Protein AF-D9S1D4-F1 (afdb_monomer_lite)

Organism: Thermosediminibacter oceani (strain ATCC BAA-1034 / DSM 16646 / JW/IW-1228P) (NCBI:txid555079)

Secondary structure (DSSP, 8-state):
-HHHHHHHGGG--SS--S-HHHHHHHHHHHHHHHHHHTTS--BSS----S-TTTTHHHHHHHHHHHHTT-HHHHHHHHHHHHHHS-TTBHHHHHHHHHHHHHHTSGG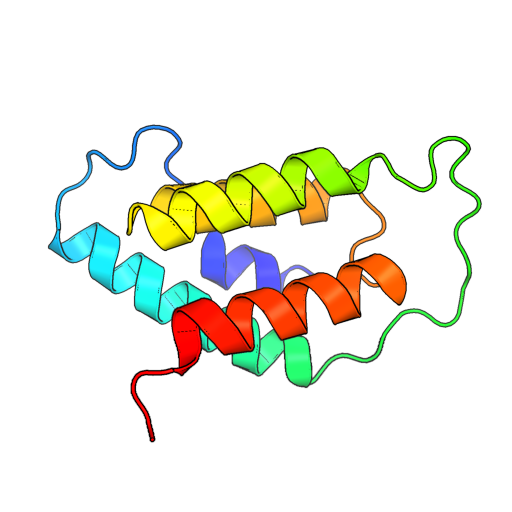G-

Structure (mmCIF, N/CA/C/O backbone):
data_AF-D9S1D4-F1
#
_entry.id   AF-D9S1D4-F1
#
loop_
_atom_site.group_PDB
_atom_site.id
_atom_site.type_symbol
_atom_site.label_atom_id
_atom_site.label_alt_id
_atom_site.label_comp_id
_atom_site.label_asym_id
_atom_site.label_entity_id
_atom_site.label_seq_id
_atom_site.pdbx_PDB_ins_code
_atom_site.Cartn_x
_atom_site.Cartn_y
_atom_site.Cartn_z
_atom_site.occupancy
_atom_site.B_iso_or_equiv
_atom_site.auth_seq_id
_atom_site.auth_comp_id
_atom_site.auth_asym_id
_atom_site.auth_atom_id
_atom_site.pdbx_PDB_model_num
ATOM 1 N N . MET A 1 1 ? -4.234 -6.029 -11.870 1.00 84.25 1 MET A N 1
ATOM 2 C CA . MET A 1 1 ? -3.860 -4.771 -11.187 1.00 84.25 1 MET A CA 1
ATOM 3 C C . MET A 1 1 ? -5.096 -3.971 -10.806 1.00 84.25 1 MET A C 1
ATOM 5 O O . MET A 1 1 ? -5.136 -3.466 -9.696 1.00 84.25 1 MET A O 1
ATOM 9 N N . ASP A 1 2 ? -6.129 -3.939 -11.648 1.00 88.00 2 ASP A N 1
ATOM 10 C CA . ASP A 1 2 ? -7.370 -3.167 -11.441 1.00 88.00 2 ASP A CA 1
ATOM 11 C C . ASP A 1 2 ? -8.026 -3.363 -10.071 1.00 88.00 2 ASP A C 1
ATOM 13 O O . ASP A 1 2 ? -8.389 -2.387 -9.422 1.00 88.00 2 ASP A O 1
ATOM 17 N N . LYS A 1 3 ? -8.074 -4.606 -9.572 1.00 92.81 3 LYS A N 1
ATOM 18 C CA . LYS A 1 3 ? -8.595 -4.910 -8.229 1.00 92.81 3 LYS A CA 1
ATOM 19 C C . LYS A 1 3 ? -7.819 -4.216 -7.100 1.00 92.81 3 LYS A C 1
ATOM 21 O O . LYS A 1 3 ? -8.406 -3.822 -6.103 1.00 92.81 3 LYS A O 1
ATOM 26 N N . LEU A 1 4 ? -6.499 -4.077 -7.229 1.00 94.69 4 LEU A N 1
ATOM 27 C CA . LEU A 1 4 ? -5.685 -3.389 -6.223 1.00 94.69 4 LEU A CA 1
ATOM 28 C C . LEU A 1 4 ? -5.940 -1.878 -6.250 1.00 94.69 4 LEU A C 1
ATOM 30 O O . LEU A 1 4 ? -6.066 -1.258 -5.197 1.00 94.69 4 LEU A O 1
ATOM 34 N N . TYR A 1 5 ? -6.075 -1.301 -7.446 1.00 95.12 5 TYR A N 1
ATOM 35 C CA . TYR A 1 5 ? -6.437 0.106 -7.602 1.00 95.12 5 TYR A CA 1
ATOM 36 C C . TYR A 1 5 ? -7.823 0.408 -7.045 1.00 95.12 5 TYR A C 1
ATOM 38 O O . TYR A 1 5 ? -7.978 1.394 -6.333 1.00 95.12 5 TYR A O 1
ATOM 46 N N . SER A 1 6 ? -8.818 -0.439 -7.321 1.00 97.06 6 SER A N 1
ATOM 47 C CA . SER A 1 6 ? -10.193 -0.207 -6.866 1.00 97.06 6 SER A CA 1
ATOM 48 C C . SER A 1 6 ? -10.331 -0.180 -5.345 1.00 97.06 6 SER A C 1
ATOM 50 O O . SER A 1 6 ? -11.263 0.436 -4.846 1.00 97.06 6 SER A O 1
ATOM 52 N N . ILE A 1 7 ? -9.419 -0.829 -4.613 1.00 97.62 7 ILE A N 1
ATOM 53 C CA . ILE A 1 7 ? -9.408 -0.802 -3.144 1.00 97.62 7 ILE A CA 1
ATOM 54 C C . ILE A 1 7 ? -8.916 0.552 -2.622 1.00 97.62 7 ILE A C 1
ATOM 56 O O . ILE A 1 7 ? -9.464 1.066 -1.657 1.00 97.62 7 ILE A O 1
ATOM 60 N N . LEU A 1 8 ? -7.883 1.132 -3.242 1.00 97.50 8 LEU A N 1
ATOM 61 C CA . LEU A 1 8 ? -7.223 2.338 -2.725 1.00 97.50 8 LEU A CA 1
ATOM 62 C C . LEU A 1 8 ? -7.807 3.643 -3.278 1.00 97.50 8 LEU A C 1
ATOM 64 O O . LEU A 1 8 ? -7.816 4.646 -2.575 1.00 97.50 8 LEU A O 1
ATOM 68 N N . LYS A 1 9 ? -8.273 3.637 -4.531 1.00 95.38 9 LYS A N 1
ATOM 69 C CA . LYS A 1 9 ? -8.727 4.831 -5.264 1.00 95.38 9 LYS A CA 1
ATOM 70 C C . LYS A 1 9 ? -9.920 5.573 -4.637 1.00 95.38 9 LYS A C 1
ATOM 72 O O . LYS A 1 9 ? -10.045 6.760 -4.867 1.00 95.38 9 LYS A O 1
ATOM 77 N N . PRO A 1 10 ? -10.819 4.949 -3.862 1.00 96.56 10 PRO A N 1
ATOM 78 C CA . PRO A 1 10 ? -11.840 5.714 -3.140 1.00 96.56 10 PRO A CA 1
ATOM 79 C C . PRO A 1 10 ? -11.290 6.523 -1.955 1.00 96.56 10 PRO A C 1
ATOM 81 O O . PRO A 1 10 ? -12.028 7.302 -1.364 1.00 96.56 10 PRO A O 1
ATOM 84 N N . HIS A 1 11 ? -10.030 6.300 -1.572 1.00 95.94 11 HIS A N 1
ATOM 85 C CA . HIS A 1 11 ? -9.426 6.819 -0.346 1.00 95.94 11 HIS A CA 1
ATOM 86 C C . HIS A 1 11 ? -8.122 7.591 -0.607 1.00 95.94 11 HIS A C 1
ATOM 88 O O . HIS A 1 11 ? -7.359 7.840 0.328 1.00 95.94 11 HIS A O 1
ATOM 94 N N . ASP A 1 12 ? -7.802 7.928 -1.859 1.00 91.75 12 ASP A N 1
ATOM 95 C CA . ASP A 1 12 ? -6.547 8.580 -2.213 1.00 91.75 12 ASP A CA 1
ATOM 96 C C . ASP A 1 12 ? -6.626 10.103 -2.066 1.00 91.75 12 ASP A C 1
ATOM 98 O O . ASP A 1 12 ? -7.059 10.833 -2.946 1.00 91.75 12 ASP A O 1
ATOM 102 N N . SER A 1 13 ? -6.121 10.616 -0.945 1.00 93.50 13 SER A N 1
ATOM 103 C CA . SER A 1 13 ? -6.038 12.063 -0.713 1.00 93.50 13 SER A CA 1
ATOM 104 C C . SER A 1 13 ? -4.595 12.497 -0.489 1.00 93.50 13 SER A C 1
ATOM 106 O O . SER A 1 13 ? -3.879 11.949 0.352 1.00 93.50 13 SER A O 1
ATOM 108 N N . TRP A 1 14 ? -4.137 13.494 -1.257 1.00 89.31 14 TRP A N 1
ATOM 109 C CA . TRP A 1 14 ? -2.816 14.105 -1.057 1.00 89.31 14 TRP A CA 1
ATOM 110 C C . TRP A 1 14 ? -2.747 14.867 0.278 1.00 89.31 14 TRP A C 1
ATOM 112 O O . TRP A 1 14 ? -1.687 14.870 0.910 1.00 89.31 14 TRP A O 1
ATOM 122 N N . CYS A 1 15 ? -3.852 15.485 0.705 1.00 89.19 15 CYS A N 1
ATOM 123 C CA . CYS A 1 15 ? -3.919 16.359 1.878 1.00 89.19 15 CYS A CA 1
ATOM 124 C C . CYS A 1 15 ? -4.325 15.623 3.164 1.00 89.19 15 CYS A C 1
ATOM 126 O O . CYS A 1 15 ? -3.904 16.039 4.242 1.00 89.19 15 CYS A O 1
ATOM 128 N N . ASN A 1 16 ? -5.043 14.494 3.057 1.00 92.19 16 ASN A N 1
ATOM 129 C CA . ASN A 1 16 ? -5.541 13.716 4.201 1.00 92.19 16 ASN A CA 1
ATOM 130 C C . ASN A 1 16 ? -6.406 14.574 5.154 1.00 92.19 16 ASN A C 1
ATOM 132 O O . ASN A 1 16 ? -6.274 14.499 6.375 1.00 92.19 16 ASN A O 1
ATOM 136 N N . ASP A 1 17 ? -7.260 15.418 4.583 1.00 91.44 17 ASP A N 1
ATOM 137 C CA . ASP A 1 17 ? -8.071 16.443 5.250 1.00 91.44 17 ASP A CA 1
ATOM 138 C C . ASP A 1 17 ? -9.578 16.123 5.268 1.00 91.44 17 ASP A C 1
ATOM 140 O O . ASP A 1 17 ? -10.376 16.924 5.742 1.00 91.44 17 ASP A O 1
ATOM 144 N N . GLU A 1 18 ? -9.973 14.920 4.842 1.00 90.56 18 GLU A N 1
ATOM 145 C CA . GLU A 1 18 ? -11.377 14.466 4.804 1.00 90.56 18 GLU A CA 1
ATOM 146 C C . GLU A 1 18 ? -11.916 13.969 6.164 1.00 90.56 18 GLU A C 1
ATOM 148 O O . GLU A 1 18 ? -13.027 13.446 6.254 1.00 90.56 18 GLU A O 1
ATOM 153 N N . GLY A 1 19 ? -11.141 14.135 7.238 1.00 93.75 19 GLY A N 1
ATOM 154 C CA . GLY A 1 19 ? -11.525 13.778 8.605 1.00 93.75 19 GLY A CA 1
ATOM 155 C C . GLY A 1 19 ? -11.092 12.378 9.058 1.00 93.75 19 GLY A C 1
ATOM 156 O O . GLY A 1 19 ? -10.666 11.527 8.274 1.00 93.75 19 GLY A O 1
ATOM 157 N N . GLU A 1 20 ? -11.185 12.143 10.370 1.00 94.69 20 GLU A N 1
ATOM 158 C CA . GLU A 1 20 ? -10.658 10.925 11.007 1.00 94.69 20 GLU A CA 1
ATOM 159 C C . GLU A 1 20 ? -11.409 9.656 10.583 1.00 94.69 20 GLU A C 1
ATOM 161 O O . GLU A 1 20 ? -10.792 8.614 10.386 1.00 94.69 20 GLU A O 1
ATOM 166 N N . GLU A 1 21 ? -12.726 9.733 10.374 1.00 96.38 21 GLU A N 1
ATOM 167 C CA . GLU A 1 21 ? -13.519 8.588 9.909 1.00 96.38 21 GLU A CA 1
ATOM 168 C C . GLU A 1 21 ? -13.022 8.080 8.547 1.00 96.38 21 GLU A C 1
ATOM 170 O O . GLU A 1 21 ? -12.717 6.895 8.397 1.00 96.38 21 GLU A O 1
ATOM 175 N N . LYS A 1 22 ? -12.827 8.990 7.583 1.00 96.62 22 LYS A N 1
ATOM 176 C CA . LYS A 1 22 ? -12.268 8.670 6.261 1.00 96.62 22 LYS A CA 1
ATOM 177 C C . LYS A 1 22 ? -10.837 8.164 6.337 1.00 96.62 22 LYS A C 1
ATOM 179 O O . LYS A 1 22 ? -10.471 7.229 5.622 1.00 96.62 22 LYS A O 1
ATOM 184 N N . ASN A 1 23 ? -10.045 8.707 7.254 1.00 96.94 23 ASN A N 1
ATOM 185 C CA . ASN A 1 23 ? -8.697 8.221 7.504 1.00 96.94 23 ASN A CA 1
ATOM 186 C C . ASN A 1 23 ? -8.694 6.768 8.032 1.00 96.94 23 ASN A C 1
ATOM 188 O O . ASN A 1 23 ? -7.885 5.945 7.598 1.00 96.94 23 ASN A O 1
ATOM 192 N N . LEU A 1 24 ? -9.631 6.407 8.913 1.00 96.38 24 LEU A N 1
ATOM 193 C CA . LEU A 1 24 ? -9.789 5.035 9.406 1.00 96.38 24 LEU A CA 1
ATOM 194 C C . LEU A 1 24 ? -10.358 4.081 8.344 1.00 96.38 24 LEU A C 1
ATOM 196 O O . LEU A 1 24 ? -9.942 2.921 8.289 1.00 96.38 24 LEU A O 1
ATOM 200 N N . GLU A 1 25 ? -11.261 4.541 7.476 1.00 97.44 25 GLU A N 1
ATOM 201 C CA . GLU A 1 25 ? -11.692 3.777 6.296 1.00 97.44 25 GLU A CA 1
ATOM 202 C C . GLU A 1 25 ? -10.502 3.471 5.375 1.00 97.44 25 GLU A C 1
ATOM 204 O O . GLU A 1 25 ? -10.285 2.314 5.010 1.00 97.44 25 GLU A O 1
ATOM 209 N N . ALA A 1 26 ? -9.659 4.469 5.092 1.00 97.62 26 ALA A N 1
ATOM 210 C CA . ALA A 1 26 ? -8.443 4.294 4.301 1.00 97.62 26 ALA A CA 1
ATOM 211 C C . ALA A 1 26 ? -7.479 3.284 4.943 1.00 97.62 26 ALA A C 1
ATOM 213 O O . ALA A 1 26 ? -6.867 2.462 4.259 1.00 97.62 26 ALA A O 1
ATOM 214 N N . ARG A 1 27 ? -7.382 3.275 6.278 1.00 97.38 27 ARG A N 1
ATOM 215 C CA . ARG A 1 27 ? -6.614 2.258 7.005 1.00 97.38 27 ARG A CA 1
ATOM 216 C C . ARG A 1 27 ? -7.139 0.843 6.740 1.00 97.38 27 ARG A C 1
ATOM 218 O O . ARG A 1 27 ? -6.336 -0.063 6.510 1.00 97.38 27 ARG A O 1
ATOM 225 N N . LYS A 1 28 ? -8.461 0.639 6.761 1.00 97.25 28 LYS A N 1
ATOM 226 C CA . LYS A 1 28 ? -9.077 -0.661 6.429 1.00 97.25 28 LYS A CA 1
ATOM 227 C C . LYS A 1 28 ? -8.802 -1.037 4.971 1.00 97.25 28 LYS A C 1
ATOM 229 O O . LYS A 1 28 ? -8.391 -2.163 4.705 1.00 97.25 28 LYS A O 1
ATOM 234 N N . ALA A 1 29 ? -8.902 -0.080 4.049 1.00 97.94 29 ALA A N 1
ATOM 235 C CA . ALA A 1 29 ? -8.562 -0.298 2.646 1.00 97.94 29 ALA A CA 1
ATOM 236 C C . ALA A 1 29 ? -7.102 -0.752 2.460 1.00 97.94 29 ALA A C 1
ATOM 238 O O . ALA A 1 29 ? -6.839 -1.678 1.695 1.00 97.94 29 ALA A O 1
ATOM 239 N N . LEU A 1 30 ? -6.143 -0.194 3.211 1.00 98.12 30 LEU A N 1
ATOM 240 C CA . LEU A 1 30 ? -4.748 -0.661 3.203 1.00 98.12 30 LEU A CA 1
ATOM 241 C C . LEU A 1 30 ? -4.599 -2.110 3.707 1.00 98.12 30 LEU A C 1
ATOM 243 O O . LEU A 1 30 ? -3.769 -2.859 3.183 1.00 98.12 30 LEU A O 1
ATOM 247 N N . GLN A 1 31 ? -5.396 -2.527 4.698 1.00 97.62 31 GLN A N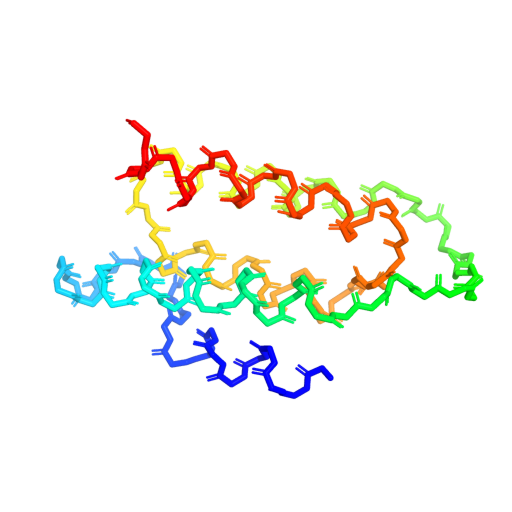 1
ATOM 248 C CA . GLN A 1 31 ? -5.421 -3.915 5.184 1.00 97.62 31 GLN A CA 1
ATOM 249 C C . GLN A 1 31 ? -5.960 -4.871 4.116 1.00 97.62 31 GLN A C 1
ATOM 251 O O . GLN A 1 31 ? -5.369 -5.926 3.867 1.00 97.62 31 GLN A O 1
ATOM 256 N N . ASP A 1 32 ? -7.049 -4.497 3.450 1.00 97.75 32 ASP A N 1
ATOM 257 C CA . ASP A 1 32 ? -7.644 -5.308 2.388 1.00 97.75 32 ASP A CA 1
ATOM 258 C C . ASP A 1 32 ? -6.752 -5.357 1.146 1.00 97.75 32 ASP A C 1
ATOM 260 O O . ASP A 1 32 ? -6.536 -6.430 0.576 1.00 97.75 32 ASP A O 1
ATOM 264 N N . PHE A 1 33 ? -6.116 -4.238 0.802 1.00 97.56 33 PHE A N 1
ATOM 265 C CA . PHE A 1 33 ? -5.077 -4.181 -0.217 1.00 97.56 33 PHE A CA 1
ATOM 266 C C . PHE A 1 33 ? -3.934 -5.148 0.098 1.00 97.56 33 PHE A C 1
ATOM 268 O O . PHE A 1 33 ? -3.532 -5.920 -0.770 1.00 97.56 33 PHE A O 1
ATOM 275 N N . TYR A 1 34 ? -3.426 -5.161 1.336 1.00 97.25 34 TYR A N 1
ATOM 276 C CA . TYR A 1 34 ? -2.366 -6.083 1.752 1.00 97.25 34 TYR A CA 1
ATOM 277 C C . TYR A 1 34 ? -2.782 -7.552 1.587 1.00 97.25 34 TYR A C 1
ATOM 279 O O . TYR A 1 34 ? -2.015 -8.370 1.066 1.00 97.25 34 TYR A O 1
ATOM 287 N N . ARG A 1 35 ? -4.007 -7.892 2.004 1.00 95.94 35 ARG A N 1
ATOM 288 C CA . ARG A 1 35 ? -4.563 -9.248 1.878 1.00 95.94 35 ARG A CA 1
ATOM 289 C C . ARG A 1 35 ? -4.684 -9.676 0.419 1.00 95.94 35 ARG A C 1
ATOM 291 O O . ARG A 1 35 ? -4.363 -10.819 0.102 1.00 95.94 35 ARG A O 1
ATOM 298 N N . GLU A 1 36 ? -5.117 -8.784 -0.465 1.00 96.31 36 GLU A N 1
ATOM 299 C CA . GLU A 1 36 ? -5.214 -9.061 -1.901 1.00 96.31 36 GLU A CA 1
ATOM 300 C C . GLU A 1 36 ? -3.843 -9.126 -2.577 1.00 96.31 36 GLU A C 1
ATOM 302 O O . GLU A 1 36 ? -3.596 -10.035 -3.368 1.00 96.31 36 GLU A O 1
ATOM 307 N N . LEU A 1 37 ? -2.911 -8.242 -2.211 1.00 95.25 37 LEU A N 1
ATOM 308 C CA . LEU A 1 37 ? -1.544 -8.257 -2.724 1.00 95.25 37 LEU A CA 1
ATOM 309 C C . LEU A 1 37 ? -0.845 -9.585 -2.417 1.00 95.25 37 LEU A C 1
ATOM 311 O O . LEU A 1 37 ? -0.199 -10.150 -3.296 1.00 95.25 37 LEU A O 1
ATOM 315 N N . LYS A 1 38 ? -1.028 -10.127 -1.206 1.00 94.62 38 LYS A N 1
ATOM 316 C CA . LYS A 1 38 ? -0.482 -11.433 -0.798 1.00 94.62 38 LYS A CA 1
ATOM 317 C C . LYS A 1 38 ? -0.942 -12.611 -1.659 1.00 94.62 38 LYS A C 1
ATOM 319 O O . LYS A 1 38 ? -0.244 -13.621 -1.705 1.00 94.62 38 LYS A O 1
ATOM 324 N N . LYS A 1 39 ? -2.115 -12.518 -2.293 1.00 94.88 39 LYS A N 1
ATOM 325 C CA . LYS A 1 39 ? -2.641 -13.573 -3.177 1.00 94.88 39 LYS A CA 1
ATOM 326 C C . LYS A 1 39 ? -1.931 -13.582 -4.530 1.00 94.88 39 LYS A C 1
ATOM 328 O O . LYS A 1 39 ? -1.993 -14.578 -5.250 1.00 94.88 39 LYS A O 1
ATOM 333 N N . LEU A 1 40 ? -1.268 -12.482 -4.885 1.00 92.69 40 LEU A N 1
ATOM 334 C CA . LEU A 1 40 ? -0.498 -12.371 -6.113 1.00 92.69 40 LEU A CA 1
ATOM 335 C C . LEU A 1 40 ? 0.879 -13.021 -5.956 1.00 92.69 40 LEU A C 1
ATOM 337 O O . LEU A 1 40 ? 1.365 -13.291 -4.860 1.00 92.69 40 LEU A O 1
ATOM 341 N N . LYS A 1 41 ? 1.527 -13.274 -7.093 1.00 88.38 41 LYS A N 1
ATOM 342 C CA . LYS A 1 41 ? 2.929 -13.690 -7.149 1.00 88.38 41 LYS A CA 1
ATOM 343 C C . LYS A 1 41 ? 3.747 -12.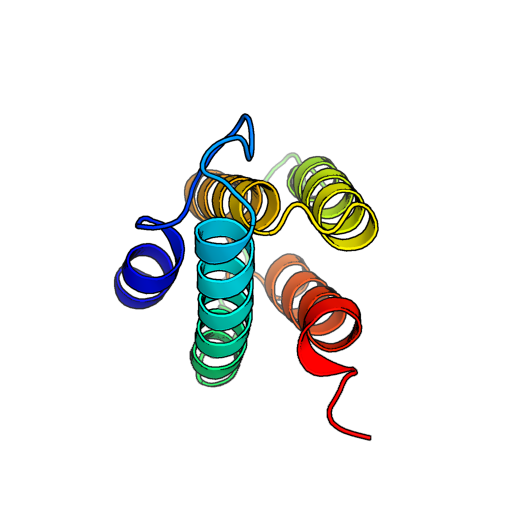575 -7.796 1.00 88.38 41 LYS A C 1
ATOM 345 O O . LYS A 1 41 ? 3.236 -11.923 -8.711 1.00 88.38 41 LYS A O 1
ATOM 350 N N . PRO A 1 42 ? 5.001 -12.361 -7.365 1.00 89.44 42 PRO A N 1
ATOM 351 C CA . PRO A 1 42 ? 5.880 -11.428 -8.048 1.00 89.44 42 PRO A CA 1
ATOM 352 C C . PRO A 1 42 ? 6.073 -11.852 -9.510 1.00 89.44 42 PRO A C 1
ATOM 354 O O . PRO A 1 42 ? 6.070 -13.044 -9.840 1.00 89.44 42 PRO A O 1
ATOM 357 N N . SER A 1 43 ? 6.246 -10.867 -10.387 1.00 85.62 43 SER A N 1
ATOM 358 C CA . SER A 1 43 ? 6.514 -11.104 -11.802 1.00 85.62 43 SER A CA 1
ATOM 359 C C . SER A 1 43 ? 7.832 -11.858 -11.968 1.00 85.62 43 SER A C 1
ATOM 361 O O . SER A 1 43 ? 8.856 -11.487 -11.391 1.00 85.62 43 SER A O 1
ATOM 363 N N . ARG A 1 44 ? 7.812 -12.913 -12.790 1.00 80.56 44 ARG A N 1
ATOM 364 C CA . ARG A 1 44 ? 9.020 -13.660 -13.183 1.00 80.56 44 ARG A CA 1
ATOM 365 C C . ARG A 1 44 ? 9.849 -12.911 -14.225 1.00 80.56 44 ARG A C 1
ATOM 367 O O . ARG A 1 44 ? 11.035 -13.187 -14.374 1.00 80.56 44 ARG A O 1
ATOM 374 N N . LYS A 1 45 ? 9.228 -11.986 -14.962 1.00 78.88 45 LYS A N 1
ATOM 375 C CA . LYS A 1 45 ? 9.894 -11.202 -16.001 1.00 78.88 45 LYS A CA 1
ATOM 376 C C . LYS A 1 45 ? 10.621 -10.036 -15.340 1.00 78.88 45 LYS A C 1
ATOM 378 O O . LYS A 1 45 ? 9.998 -9.204 -14.685 1.00 78.88 45 LYS A O 1
ATOM 383 N N . TYR A 1 46 ? 11.939 -9.989 -15.505 1.00 74.00 46 TYR A N 1
ATOM 384 C CA . TYR A 1 46 ? 12.736 -8.871 -15.020 1.00 74.00 46 TYR A CA 1
ATOM 385 C C . TYR A 1 46 ? 12.605 -7.686 -15.975 1.00 74.00 46 TYR A C 1
ATOM 387 O O . TYR A 1 46 ? 13.026 -7.761 -17.130 1.00 74.00 46 TYR A O 1
ATOM 395 N N . GLU A 1 47 ? 12.048 -6.584 -15.486 1.00 74.94 47 GLU A N 1
ATOM 396 C CA . GLU A 1 47 ? 12.041 -5.323 -16.220 1.00 74.94 47 GLU A CA 1
ATOM 397 C C . GLU A 1 47 ? 13.367 -4.593 -15.979 1.00 74.94 47 GLU A C 1
ATOM 399 O O . GLU A 1 47 ? 13.703 -4.198 -14.853 1.00 74.94 47 GLU A O 1
ATOM 404 N N . LYS A 1 48 ? 14.163 -4.468 -17.050 1.00 67.31 48 LYS A N 1
ATOM 405 C CA . LYS A 1 48 ? 15.395 -3.674 -17.062 1.00 67.31 48 LYS A CA 1
ATOM 406 C C . LYS A 1 48 ? 15.029 -2.187 -17.076 1.00 67.31 48 LYS A C 1
ATOM 408 O O . LYS A 1 48 ? 15.019 -1.562 -18.127 1.00 67.31 48 LYS A O 1
ATOM 413 N N . ASN A 1 49 ? 14.758 -1.628 -15.901 1.00 64.69 49 ASN A N 1
ATOM 414 C CA . ASN A 1 49 ? 14.731 -0.177 -15.713 1.00 64.69 49 ASN A CA 1
ATOM 415 C C . ASN A 1 49 ? 16.144 0.345 -15.448 1.00 64.69 49 ASN A C 1
ATOM 417 O O . ASN A 1 49 ? 16.822 -0.177 -14.563 1.00 64.69 49 ASN A O 1
ATOM 421 N N . ILE A 1 50 ? 16.553 1.388 -16.180 1.00 64.56 50 ILE A N 1
ATOM 422 C CA . ILE A 1 50 ? 17.844 2.090 -16.022 1.00 64.56 50 ILE A CA 1
ATOM 423 C C . ILE A 1 50 ? 18.014 2.593 -14.579 1.00 64.56 50 ILE A C 1
ATOM 425 O O . ILE A 1 50 ? 19.110 2.573 -14.026 1.00 64.56 50 ILE A O 1
ATOM 429 N N . LEU A 1 51 ? 16.908 2.973 -13.936 1.00 77.38 51 LEU A N 1
ATOM 430 C CA . LEU A 1 51 ? 16.874 3.462 -12.564 1.00 77.38 51 LEU A CA 1
ATOM 431 C C . LEU A 1 51 ? 16.309 2.387 -11.634 1.00 77.38 51 LEU A C 1
ATOM 433 O O . LEU A 1 51 ? 15.159 2.437 -11.222 1.00 77.38 51 LEU A O 1
ATOM 437 N N . HIS A 1 52 ? 17.121 1.393 -11.273 1.00 78.31 52 HIS A N 1
ATOM 438 C CA . HIS A 1 52 ? 16.682 0.292 -10.403 1.00 78.31 52 HIS A CA 1
ATOM 439 C C . HIS A 1 52 ? 16.102 0.720 -9.048 1.00 78.31 52 HIS A C 1
ATOM 441 O O . HIS A 1 52 ? 15.389 -0.069 -8.433 1.00 78.31 52 HIS A O 1
ATOM 447 N N . LEU A 1 53 ? 16.404 1.935 -8.591 1.00 86.19 53 LEU A N 1
ATOM 448 C CA . LEU A 1 53 ? 16.017 2.471 -7.288 1.00 86.19 53 LEU A CA 1
ATOM 449 C C . LEU A 1 53 ? 14.973 3.598 -7.372 1.00 86.19 53 LEU A C 1
ATOM 451 O O . LEU A 1 53 ? 14.686 4.221 -6.352 1.00 86.19 53 LEU A O 1
ATOM 455 N N . SER A 1 54 ? 14.383 3.858 -8.545 1.00 90.81 54 SER A N 1
ATOM 456 C CA . SER A 1 54 ? 13.358 4.905 -8.722 1.00 90.81 54 SER A CA 1
ATOM 457 C C . SER A 1 54 ? 12.115 4.702 -7.845 1.00 90.81 54 SER A C 1
ATOM 459 O O . SER A 1 54 ? 11.436 5.668 -7.507 1.00 90.81 54 SER A O 1
ATOM 461 N N . TYR A 1 55 ? 11.877 3.473 -7.375 1.00 93.38 55 TYR A N 1
ATOM 462 C CA . TYR A 1 55 ? 10.803 3.145 -6.437 1.00 93.38 55 TYR A CA 1
ATOM 463 C C . TYR A 1 55 ? 11.076 3.557 -4.972 1.00 93.38 55 TYR A C 1
ATOM 465 O O . TYR A 1 55 ? 10.145 3.622 -4.166 1.00 93.38 55 TYR 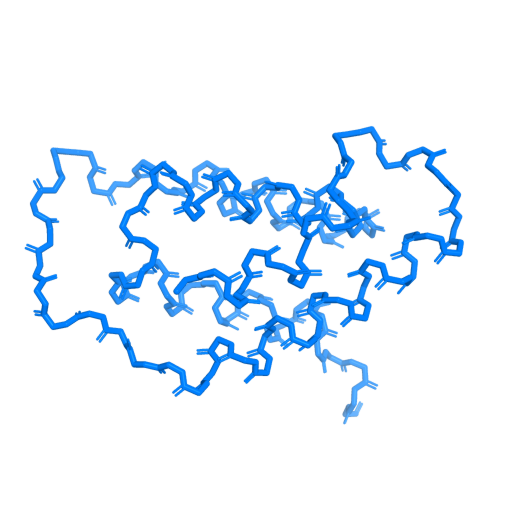A O 1
ATOM 473 N N . ILE A 1 56 ? 12.334 3.826 -4.589 1.00 94.56 56 ILE A N 1
ATOM 474 C CA . ILE A 1 56 ? 12.711 4.143 -3.197 1.00 94.56 56 ILE A CA 1
ATOM 475 C C . ILE A 1 56 ? 12.026 5.415 -2.671 1.00 94.56 56 ILE A C 1
ATOM 477 O O . ILE A 1 56 ? 11.498 5.364 -1.557 1.00 94.56 56 ILE A O 1
ATOM 481 N N . PRO A 1 57 ? 11.981 6.541 -3.412 1.00 96.38 57 PRO A N 1
ATOM 482 C CA . PRO A 1 57 ? 11.262 7.734 -2.974 1.00 96.38 57 PRO A CA 1
ATOM 483 C C . PRO A 1 57 ? 9.808 7.457 -2.575 1.00 96.38 57 PRO A C 1
ATOM 485 O O . PRO A 1 57 ? 9.357 7.966 -1.550 1.00 96.38 57 PRO A O 1
ATOM 488 N N . TYR A 1 58 ? 9.095 6.601 -3.316 1.00 97.00 58 TYR A N 1
ATOM 489 C CA . TYR A 1 58 ? 7.730 6.204 -2.961 1.00 97.00 58 TYR A CA 1
ATOM 490 C C . TYR A 1 58 ? 7.691 5.416 -1.652 1.00 97.00 58 TYR A C 1
ATOM 492 O O . TYR A 1 58 ? 6.878 5.721 -0.786 1.00 97.00 58 TYR A O 1
ATOM 500 N N . LEU A 1 59 ? 8.603 4.457 -1.446 1.00 96.50 59 LEU A N 1
ATOM 501 C CA . LEU A 1 59 ? 8.679 3.718 -0.178 1.00 96.50 59 LEU A CA 1
ATOM 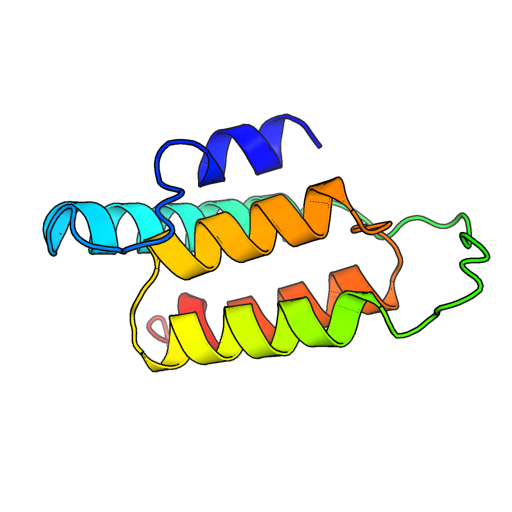502 C C . LEU A 1 59 ? 8.895 4.637 1.024 1.00 96.50 59 LEU A C 1
ATOM 504 O O . LEU A 1 59 ? 8.261 4.449 2.063 1.00 96.50 59 LEU A O 1
ATOM 508 N N . VAL A 1 60 ? 9.768 5.636 0.883 1.00 97.69 60 VAL A N 1
ATOM 509 C CA . VAL A 1 60 ? 10.023 6.625 1.938 1.00 97.69 60 VAL A CA 1
ATOM 510 C C . VAL A 1 60 ? 8.756 7.427 2.238 1.00 97.69 60 VAL A C 1
ATOM 512 O O . VAL A 1 60 ? 8.410 7.597 3.407 1.00 97.69 60 VAL A O 1
ATOM 515 N N . ARG A 1 61 ? 8.034 7.878 1.205 1.00 98.12 61 ARG A N 1
ATOM 516 C CA . ARG A 1 61 ? 6.788 8.645 1.362 1.00 98.12 61 ARG A CA 1
ATOM 517 C C . ARG A 1 61 ? 5.662 7.816 1.975 1.00 98.12 61 ARG A C 1
ATOM 519 O O . ARG A 1 61 ? 5.023 8.293 2.909 1.00 98.12 61 ARG A O 1
ATOM 526 N N . ILE A 1 62 ? 5.474 6.573 1.527 1.00 98.25 62 ILE A N 1
ATOM 527 C CA . ILE A 1 62 ? 4.495 5.636 2.100 1.00 98.25 62 ILE A CA 1
ATOM 528 C C . ILE A 1 62 ? 4.808 5.418 3.580 1.00 98.25 62 ILE A C 1
ATOM 530 O O . ILE A 1 62 ? 3.939 5.605 4.425 1.00 98.25 62 ILE A O 1
ATOM 534 N N . LYS A 1 63 ? 6.061 5.084 3.918 1.00 97.69 63 LYS A N 1
ATOM 535 C CA . LYS A 1 63 ? 6.467 4.867 5.312 1.00 97.69 63 LYS A CA 1
ATOM 536 C C . LYS A 1 63 ? 6.236 6.108 6.173 1.00 97.69 63 LYS A C 1
ATOM 538 O O . LYS A 1 63 ? 5.710 5.992 7.274 1.00 97.69 63 LYS A O 1
ATOM 543 N N . LYS A 1 64 ? 6.603 7.291 5.675 1.00 97.75 64 LYS A N 1
ATOM 544 C CA . LYS A 1 64 ? 6.366 8.558 6.376 1.00 97.75 64 LYS A CA 1
ATOM 545 C C . LYS A 1 64 ? 4.873 8.774 6.640 1.00 97.75 64 LYS A C 1
ATOM 547 O O . LYS A 1 64 ? 4.504 9.062 7.772 1.00 97.75 64 LYS A O 1
ATOM 552 N N . ALA A 1 65 ? 4.026 8.584 5.629 1.00 97.69 65 ALA A N 1
ATOM 553 C CA . ALA A 1 65 ? 2.581 8.738 5.763 1.00 97.69 65 ALA A CA 1
ATOM 554 C C . ALA A 1 65 ? 1.988 7.766 6.797 1.00 97.69 65 ALA A C 1
ATOM 556 O O . ALA A 1 65 ? 1.195 8.180 7.636 1.00 97.69 65 ALA A O 1
ATOM 557 N N . LEU A 1 66 ? 2.424 6.502 6.792 1.00 96.94 66 LEU A N 1
ATOM 558 C CA . LEU A 1 66 ? 1.993 5.500 7.773 1.00 96.94 66 LEU A CA 1
ATOM 559 C C . LEU A 1 66 ? 2.428 5.863 9.201 1.00 96.94 66 LEU A C 1
ATOM 561 O O . LEU A 1 66 ? 1.604 5.816 10.111 1.00 96.94 66 LEU A O 1
ATOM 565 N N . ASN A 1 67 ? 3.676 6.303 9.392 1.00 95.81 67 ASN A N 1
ATOM 566 C CA . ASN A 1 67 ? 4.173 6.765 10.693 1.00 95.81 67 ASN A CA 1
ATOM 567 C C . ASN A 1 67 ? 3.385 7.975 11.223 1.00 95.81 67 ASN A C 1
ATOM 569 O O . ASN A 1 67 ? 3.136 8.081 12.420 1.00 95.81 67 ASN A O 1
ATOM 573 N N . GLU A 1 68 ? 2.986 8.882 10.330 1.00 96.50 68 GLU A N 1
ATOM 574 C CA . GLU A 1 68 ? 2.150 10.048 10.643 1.00 96.50 68 GLU A CA 1
ATOM 575 C C . GLU A 1 68 ? 0.650 9.706 10.746 1.00 96.50 68 GLU A C 1
ATOM 577 O O . GLU A 1 68 ? -0.161 10.610 10.933 1.00 96.50 68 GLU A O 1
ATOM 582 N N . LYS A 1 69 ? 0.265 8.426 10.612 1.00 96.25 69 LYS A N 1
ATOM 583 C CA . LYS A 1 69 ? -1.130 7.947 10.564 1.00 96.25 69 LYS A CA 1
ATOM 584 C C . LYS A 1 69 ? -1.989 8.625 9.485 1.00 96.25 69 LYS A C 1
ATOM 586 O O . LYS A 1 69 ? -3.205 8.710 9.620 1.00 96.25 69 LYS A O 1
ATOM 591 N N . LYS A 1 70 ? -1.369 9.084 8.397 1.00 97.88 70 LYS A N 1
ATOM 592 C CA . LYS A 1 70 ? -2.032 9.659 7.216 1.00 97.88 70 LYS A CA 1
ATOM 593 C C . LYS A 1 70 ? -2.310 8.558 6.198 1.00 97.88 70 LYS A C 1
ATOM 595 O O . LYS A 1 70 ? -1.570 8.380 5.225 1.00 97.88 70 LYS A O 1
ATOM 600 N N . TYR A 1 71 ? -3.339 7.759 6.449 1.00 98.06 71 TYR A N 1
ATOM 601 C CA . TYR A 1 71 ? -3.606 6.545 5.677 1.00 98.06 71 TYR A CA 1
ATOM 602 C C . TYR A 1 71 ? -4.107 6.841 4.262 1.00 98.06 71 TYR A C 1
ATOM 604 O O . TYR A 1 71 ? -3.754 6.117 3.331 1.00 98.06 71 TYR A O 1
ATOM 612 N N . MET A 1 72 ? -4.846 7.933 4.064 1.00 98.19 72 MET A N 1
ATOM 613 C CA . MET A 1 72 ? -5.296 8.355 2.730 1.00 98.19 72 MET A CA 1
ATOM 614 C C . MET A 1 72 ? -4.107 8.772 1.862 1.00 98.19 72 MET A C 1
ATOM 616 O O . MET A 1 72 ? -4.004 8.412 0.687 1.00 98.19 72 MET A O 1
ATOM 620 N N . ARG A 1 73 ? -3.131 9.450 2.479 1.00 98.00 73 ARG A N 1
ATOM 621 C CA . ARG A 1 73 ? -1.871 9.786 1.812 1.00 98.00 73 ARG A CA 1
ATOM 622 C C . ARG A 1 73 ? -1.075 8.535 1.448 1.00 98.00 73 ARG A C 1
ATOM 624 O O . ARG A 1 73 ? -0.526 8.462 0.352 1.00 98.00 73 ARG A O 1
ATOM 631 N N . ALA A 1 74 ? -1.033 7.538 2.331 1.00 98.19 74 ALA A N 1
ATOM 632 C CA . ALA A 1 74 ? -0.392 6.260 2.033 1.00 98.19 74 ALA A CA 1
ATOM 633 C C . ALA A 1 74 ? -1.075 5.523 0.861 1.00 98.19 74 ALA A C 1
ATOM 635 O O . ALA A 1 74 ? -0.369 4.971 0.015 1.00 98.19 74 ALA A O 1
ATOM 636 N N . CYS A 1 75 ? -2.412 5.563 0.764 1.00 98.12 75 CYS A N 1
ATOM 637 C CA . CYS A 1 75 ? -3.160 5.021 -0.381 1.00 98.12 75 CYS A CA 1
ATOM 638 C C . CYS A 1 75 ? -2.717 5.675 -1.696 1.00 98.12 75 CYS A C 1
ATOM 640 O O . CYS A 1 75 ? -2.400 4.986 -2.664 1.00 98.12 75 CYS A O 1
ATOM 642 N N . ASN A 1 76 ? -2.614 7.000 -1.704 1.00 97.88 76 ASN A N 1
ATOM 643 C CA . ASN A 1 76 ? -2.225 7.765 -2.883 1.00 97.88 76 ASN A CA 1
ATOM 644 C C . ASN A 1 76 ? -0.778 7.489 -3.338 1.00 97.88 76 ASN A C 1
ATOM 646 O O . ASN A 1 76 ? -0.505 7.250 -4.517 1.00 97.88 76 ASN A O 1
ATOM 650 N N . GLU A 1 77 ? 0.168 7.432 -2.397 1.00 98.12 77 GLU A N 1
ATOM 651 C CA . GLU A 1 77 ? 1.563 7.103 -2.717 1.00 98.12 77 GLU A CA 1
ATOM 652 C C . GLU A 1 77 ? 1.704 5.659 -3.245 1.00 98.12 77 GLU A C 1
ATOM 654 O O . GLU A 1 77 ? 2.519 5.406 -4.134 1.00 98.12 77 GLU A O 1
ATOM 659 N N . LEU A 1 78 ? 0.883 4.713 -2.765 1.00 98.00 78 LEU A N 1
ATOM 660 C CA . LEU A 1 78 ? 0.812 3.350 -3.309 1.00 98.00 78 LEU A CA 1
ATOM 661 C C . LEU A 1 78 ? 0.245 3.317 -4.732 1.00 98.00 78 LEU A C 1
ATOM 663 O O . LEU A 1 78 ? 0.793 2.615 -5.579 1.00 98.00 78 LEU A O 1
ATOM 667 N N . ILE A 1 79 ? -0.821 4.071 -5.012 1.00 97.62 79 ILE A N 1
ATOM 668 C CA . ILE A 1 79 ? -1.383 4.216 -6.366 1.00 97.62 79 ILE A CA 1
ATOM 669 C C . ILE A 1 79 ? -0.331 4.782 -7.318 1.00 97.62 79 ILE A C 1
ATOM 671 O O . ILE A 1 79 ? -0.136 4.239 -8.407 1.00 97.62 79 ILE A O 1
ATOM 675 N N . SER A 1 80 ? 0.384 5.822 -6.882 1.00 96.81 80 SER A N 1
ATOM 676 C CA . SER A 1 80 ? 1.475 6.432 -7.643 1.00 96.81 80 SER A CA 1
ATOM 677 C C . SER A 1 80 ? 2.581 5.415 -7.932 1.00 96.81 80 SER A C 1
ATOM 679 O O . SER A 1 80 ? 2.974 5.236 -9.083 1.00 96.81 80 SER A O 1
ATOM 681 N N . LEU A 1 81 ? 3.026 4.672 -6.915 1.00 96.56 81 LEU A N 1
ATOM 682 C CA . LEU A 1 81 ? 4.016 3.612 -7.087 1.00 96.56 81 LEU A CA 1
ATOM 683 C C . LEU A 1 81 ? 3.540 2.534 -8.074 1.00 96.56 81 LEU A C 1
ATOM 685 O O . LEU A 1 81 ? 4.308 2.117 -8.933 1.00 96.56 81 LEU A O 1
ATOM 689 N N . MET A 1 82 ? 2.284 2.089 -7.976 1.00 95.69 82 MET A N 1
ATOM 690 C CA . MET A 1 82 ? 1.730 1.097 -8.901 1.00 95.69 82 MET A CA 1
ATOM 691 C C . MET A 1 82 ? 1.672 1.599 -10.347 1.00 95.69 82 MET A C 1
ATOM 693 O O . MET A 1 82 ? 1.774 0.791 -11.266 1.00 95.69 82 MET A O 1
ATOM 697 N N . HIS A 1 83 ? 1.467 2.906 -10.540 1.00 94.69 83 HIS A N 1
ATOM 698 C CA . HIS A 1 83 ? 1.306 3.511 -11.860 1.00 94.69 83 HIS A CA 1
ATOM 699 C C . HIS A 1 83 ? 2.644 3.717 -12.574 1.00 94.69 83 HIS A C 1
ATOM 701 O O . HIS A 1 83 ? 2.740 3.469 -13.772 1.00 94.69 83 HIS A O 1
ATOM 707 N N . TYR A 1 84 ? 3.671 4.162 -11.843 1.00 93.31 84 TYR A N 1
ATOM 708 C CA . TYR A 1 84 ? 4.951 4.558 -12.436 1.00 93.31 84 TYR A CA 1
ATOM 709 C C . TYR A 1 84 ? 6.031 3.475 -12.394 1.00 93.31 84 TYR A C 1
ATOM 711 O O . TYR A 1 84 ? 7.001 3.560 -13.144 1.00 93.31 84 TYR A O 1
ATOM 719 N N . GLU A 1 85 ? 5.900 2.470 -11.529 1.00 92.81 85 GLU A N 1
ATOM 720 C CA . GLU A 1 85 ? 6.926 1.447 -11.337 1.00 92.81 85 GLU A CA 1
ATOM 721 C C . GLU A 1 85 ? 6.414 0.046 -11.692 1.00 92.81 85 GLU A C 1
ATOM 723 O O . GLU A 1 85 ? 5.218 -0.231 -11.570 1.00 92.81 85 GLU A O 1
ATOM 728 N N . PRO A 1 86 ? 7.310 -0.893 -12.054 1.00 91.94 86 PRO A N 1
ATOM 729 C CA . PRO A 1 86 ? 6.964 -2.297 -12.260 1.00 91.94 86 PRO A CA 1
ATOM 730 C C . PRO A 1 86 ? 6.628 -2.966 -10.920 1.00 91.94 86 PRO A C 1
ATOM 732 O O . PRO A 1 86 ? 7.403 -3.746 -10.371 1.00 91.94 86 PRO A O 1
ATOM 735 N N . PHE A 1 87 ? 5.458 -2.650 -10.369 1.00 93.44 87 PHE A N 1
ATOM 736 C CA . PHE A 1 87 ? 5.069 -2.894 -8.980 1.00 93.44 87 PHE A CA 1
ATOM 737 C C . PHE A 1 87 ? 5.238 -4.343 -8.507 1.00 93.44 87 PHE A C 1
ATOM 739 O O . PHE A 1 87 ? 5.628 -4.599 -7.368 1.00 93.44 87 PHE A O 1
ATOM 746 N N . LEU A 1 88 ? 4.975 -5.305 -9.395 1.00 93.56 88 LEU A N 1
ATOM 747 C CA . LEU A 1 88 ? 5.099 -6.733 -9.100 1.00 93.56 88 LEU A CA 1
ATOM 748 C C . LEU A 1 88 ? 6.528 -7.271 -9.257 1.00 93.56 88 LEU A C 1
ATOM 750 O O . LEU A 1 88 ? 6.757 -8.458 -9.026 1.00 93.56 88 LEU A O 1
ATOM 754 N N . GLN A 1 89 ? 7.507 -6.447 -9.633 1.00 92.12 89 GLN A N 1
ATOM 755 C CA . GLN A 1 89 ? 8.912 -6.839 -9.604 1.00 92.12 89 GLN A CA 1
ATOM 756 C C . GLN A 1 89 ? 9.300 -7.172 -8.163 1.00 92.12 89 GLN A C 1
ATOM 758 O O . GLN A 1 89 ? 9.004 -6.411 -7.242 1.00 92.12 89 GLN A O 1
ATOM 763 N N . GLY A 1 90 ? 9.981 -8.306 -7.965 1.00 92.12 90 GLY A N 1
ATOM 764 C CA . GLY A 1 90 ? 10.196 -8.890 -6.636 1.00 92.12 90 GLY A CA 1
ATOM 765 C C . GLY A 1 90 ? 10.693 -7.893 -5.584 1.00 92.12 90 GLY A C 1
ATOM 766 O O . GLY A 1 90 ? 10.158 -7.852 -4.481 1.00 92.12 90 GLY A O 1
ATOM 767 N N . ARG A 1 91 ? 11.642 -7.017 -5.939 1.00 91.88 91 ARG A N 1
ATOM 768 C CA . ARG A 1 91 ? 12.164 -5.991 -5.020 1.00 91.88 91 ARG A CA 1
ATOM 769 C C . ARG A 1 91 ? 11.097 -5.006 -4.534 1.00 91.88 91 ARG A C 1
ATOM 771 O O . ARG A 1 91 ? 11.123 -4.634 -3.368 1.00 91.88 91 ARG A O 1
ATOM 778 N N . ILE A 1 92 ? 10.169 -4.584 -5.389 1.00 94.75 92 ILE A N 1
ATOM 779 C CA . ILE A 1 92 ? 9.110 -3.636 -5.019 1.00 94.75 92 ILE A CA 1
ATOM 780 C C . ILE A 1 92 ? 8.049 -4.386 -4.218 1.00 94.75 92 ILE A C 1
ATOM 782 O O . ILE A 1 92 ? 7.749 -4.012 -3.084 1.00 94.75 92 ILE A O 1
ATOM 786 N N . TYR A 1 93 ? 7.582 -5.507 -4.768 1.00 95.56 93 TYR A N 1
ATOM 787 C CA . TYR A 1 93 ? 6.578 -6.378 -4.168 1.00 95.56 93 TYR A CA 1
ATOM 788 C C . TYR A 1 93 ? 6.908 -6.757 -2.716 1.00 95.56 93 TYR A C 1
ATOM 790 O O . TYR A 1 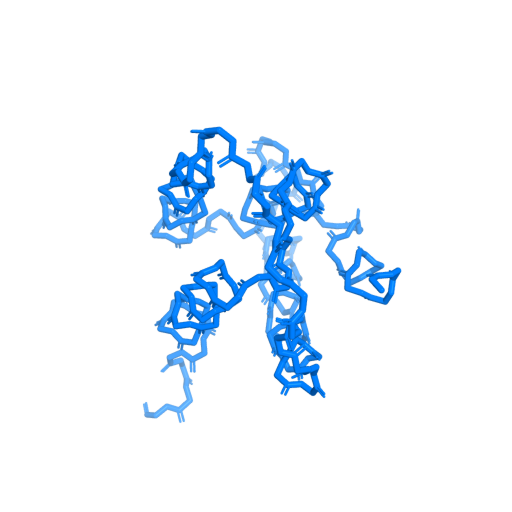93 ? 6.108 -6.522 -1.809 1.00 95.56 93 TYR A O 1
ATOM 798 N N . TYR A 1 94 ? 8.106 -7.300 -2.468 1.00 95.81 94 TYR A N 1
ATOM 799 C CA . TYR A 1 94 ? 8.489 -7.743 -1.127 1.00 95.81 94 TYR A CA 1
ATOM 800 C C . TYR A 1 94 ? 8.709 -6.578 -0.159 1.00 95.81 94 TYR A C 1
ATOM 802 O O . TYR A 1 94 ? 8.356 -6.695 1.015 1.00 95.81 94 TYR A O 1
ATOM 810 N N . ASN A 1 95 ? 9.237 -5.443 -0.630 1.00 96.50 95 ASN A N 1
ATOM 811 C CA . ASN A 1 95 ? 9.400 -4.262 0.219 1.00 96.50 95 ASN A CA 1
ATOM 812 C C . ASN A 1 95 ? 8.047 -3.690 0.661 1.00 96.50 95 ASN A C 1
ATOM 814 O O . ASN A 1 95 ? 7.887 -3.368 1.838 1.00 96.50 95 ASN A O 1
ATOM 818 N N . ILE A 1 96 ? 7.062 -3.626 -0.238 1.00 97.00 96 ILE A N 1
ATOM 819 C CA . ILE A 1 96 ? 5.709 -3.160 0.090 1.00 97.00 96 ILE A CA 1
ATOM 820 C C . ILE A 1 96 ? 5.002 -4.123 1.039 1.00 97.00 96 ILE A C 1
ATOM 822 O O . ILE A 1 96 ? 4.446 -3.680 2.043 1.00 97.00 96 ILE A O 1
ATOM 826 N N . LEU A 1 97 ? 5.071 -5.434 0.789 1.00 96.06 97 LEU A N 1
ATOM 827 C CA . LEU A 1 97 ? 4.497 -6.423 1.703 1.00 96.06 97 LEU A CA 1
ATOM 828 C C . LEU A 1 97 ? 5.092 -6.332 3.110 1.00 96.06 97 LEU A C 1
ATOM 830 O O . LEU A 1 97 ? 4.355 -6.377 4.092 1.00 96.06 97 LEU A O 1
ATOM 834 N N . ASN A 1 98 ? 6.415 -6.206 3.216 1.00 96.00 98 ASN A N 1
ATOM 835 C CA . ASN A 1 98 ? 7.089 -6.083 4.505 1.00 96.00 98 ASN A CA 1
ATOM 836 C C . ASN A 1 98 ? 6.703 -4.781 5.222 1.00 96.00 98 ASN A C 1
ATOM 838 O O . ASN A 1 98 ? 6.443 -4.797 6.422 1.00 96.00 98 ASN A O 1
ATOM 842 N N . LEU A 1 99 ? 6.642 -3.665 4.489 1.00 96.12 99 LEU A N 1
ATOM 843 C CA . LEU A 1 99 ? 6.259 -2.364 5.034 1.00 96.12 99 LEU A CA 1
ATOM 844 C C . LEU A 1 99 ? 4.818 -2.382 5.562 1.00 96.12 99 LEU A C 1
ATOM 846 O O . LEU A 1 99 ? 4.594 -2.107 6.736 1.00 96.12 99 LEU A O 1
ATOM 850 N N . LEU A 1 100 ? 3.849 -2.773 4.732 1.00 95.88 100 LEU A N 1
ATOM 851 C CA . LEU A 1 100 ? 2.437 -2.809 5.126 1.00 95.88 100 LEU A CA 1
ATOM 852 C C . LEU A 1 100 ? 2.171 -3.834 6.232 1.00 95.88 100 LEU A C 1
ATOM 854 O O . LEU A 1 100 ? 1.424 -3.553 7.166 1.00 95.88 100 LEU A O 1
ATOM 858 N N . GLY A 1 101 ? 2.826 -4.997 6.182 1.00 94.94 101 GLY A N 1
ATOM 859 C CA . GLY A 1 101 ? 2.733 -5.990 7.250 1.00 94.94 101 GLY A CA 1
ATOM 860 C C . GLY A 1 101 ? 3.204 -5.446 8.603 1.00 94.94 101 GLY A C 1
ATOM 861 O O . GLY A 1 101 ? 2.599 -5.747 9.626 1.00 94.94 101 GLY A O 1
ATOM 862 N N . LYS A 1 102 ? 4.248 -4.610 8.620 1.00 92.62 102 LYS A N 1
ATOM 863 C CA . LYS A 1 102 ? 4.769 -4.008 9.854 1.00 92.62 102 LYS A CA 1
ATOM 864 C C . LYS A 1 102 ? 3.954 -2.827 10.356 1.00 92.62 102 LYS A C 1
ATOM 866 O O . LYS A 1 102 ? 3.866 -2.667 11.563 1.00 92.62 102 LYS A O 1
ATOM 871 N N . GLU A 1 103 ? 3.427 -1.992 9.472 1.00 92.19 103 GLU A N 1
ATOM 872 C CA . GLU A 1 103 ? 2.822 -0.717 9.884 1.00 92.19 103 GLU A CA 1
ATOM 873 C C . GLU A 1 103 ? 1.291 -0.773 9.960 1.00 92.19 103 GLU A C 1
ATOM 875 O O . GLU A 1 103 ? 0.681 -0.018 10.707 1.00 92.19 103 GLU A O 1
ATOM 880 N N . VAL A 1 104 ? 0.644 -1.669 9.209 1.00 88.62 104 VAL A N 1
ATOM 881 C CA . VAL A 1 104 ? -0.825 -1.691 9.076 1.00 88.62 104 VAL A CA 1
ATOM 882 C C . VAL A 1 104 ? -1.456 -2.909 9.763 1.00 88.62 104 VAL A C 1
ATOM 884 O O . VAL A 1 104 ? -2.596 -2.838 10.234 1.00 88.62 104 VAL A O 1
ATOM 887 N N . MET A 1 105 ? -0.711 -4.017 9.856 1.00 86.38 105 MET A N 1
ATOM 888 C CA . MET A 1 105 ? -1.194 -5.295 10.403 1.00 86.38 105 MET A CA 1
ATOM 889 C C . MET A 1 105 ? -0.752 -5.580 11.849 1.00 86.38 105 MET A C 1
ATOM 891 O O . MET A 1 105 ? -1.144 -6.610 12.390 1.00 86.38 105 MET A O 1
ATOM 895 N N . LYS A 1 106 ? 0.045 -4.705 12.483 1.00 70.44 106 LYS A N 1
ATOM 896 C CA . LYS A 1 106 ? 0.622 -4.943 13.823 1.00 70.44 106 LYS A CA 1
ATOM 897 C C . LYS A 1 106 ? -0.390 -5.018 14.973 1.00 70.44 106 LYS A C 1
ATOM 899 O O . LYS A 1 106 ? -0.060 -5.606 15.992 1.00 70.44 106 LYS A O 1
ATOM 904 N N . ASP A 1 107 ? -1.614 -4.529 14.799 1.00 55.38 107 ASP A N 1
ATOM 905 C CA . ASP A 1 107 ? -2.625 -4.482 15.872 1.00 55.38 107 ASP A CA 1
ATOM 906 C C . ASP A 1 107 ? -3.354 -5.830 16.114 1.00 55.38 107 ASP A C 1
ATOM 908 O O . ASP A 1 107 ? -4.436 -5.851 16.691 1.00 55.38 107 ASP A O 1
ATOM 912 N N . TYR A 1 108 ? -2.792 -6.959 15.661 1.00 44.75 108 TYR A N 1
ATOM 913 C CA . TYR A 1 108 ? -3.364 -8.311 15.819 1.00 44.75 108 TYR A CA 1
ATOM 914 C C . TYR A 1 108 ? -2.460 -9.294 16.590 1.00 44.75 108 TYR A C 1
ATOM 916 O O . TYR A 1 108 ? -2.660 -10.504 16.479 1.00 44.75 108 TYR A O 1
ATOM 924 N N . THR A 1 109 ? -1.466 -8.809 17.345 1.00 35.09 109 THR A N 1
ATOM 925 C CA . THR A 1 109 ? -0.616 -9.663 18.207 1.00 35.09 109 THR A CA 1
ATOM 926 C C . THR A 1 109 ? -0.599 -9.155 19.634 1.00 35.09 109 THR A C 1
ATOM 928 O O . THR A 1 109 ? -0.516 -7.918 19.792 1.00 35.09 109 THR A O 1
#

Radius of gyration: 13.37 Å; chains: 1; bounding box: 31×30×35 Å

Sequence (109 aa):
MDKLYSILKPHDSWCNDEGEEKNLEARKALQDFYRELKKLKPSRKYEKNILHLSYIPYLVRIKKALNEKKYMRACNELISLMHYEPFLQGRIYYNILNLLGKEVMKDYT

Foldseek 3Di:
DVVLLVLLVVLADQVLPPDDVSLVSLLVSLVVSLVVLVVDAADPDDDPDPCPCPLVVLLVQLLVCLVVSSSNNNSNSVVVSVVPHSCSHPVNSVSSNVSSCVRRVVPPD

pLDDT: mean 91.5, std 10.7, range [35.09, 98.25]